Protein AF-A0A3B8PU84-F1 (afdb_monomer_lite)

Secondary structure (DSSP, 8-state):
---PPPPP-PPPP--PPPEEEEEEEEEETTS-EEEEEEGGGHHHHHHHHHHHHHHSSS-EEEEEEEEEE----------

pLDDT: mean 81.41, std 15.31, range [44.09, 96.19]

Radius of gyration: 24.07 Å; chains: 1; bounding box: 40×36×80 Å

Foldseek 3Di:
DDDDDDDDDPDDDPPDDFDKAKWKFKAKPVRDTDDIGHPVCVVVSVVVQVVVVVVDVIHIDIDIDIGTPPPPPPPPPDD

Structure (mmCIF, N/CA/C/O backbone):
data_AF-A0A3B8PU84-F1
#
_entry.id   AF-A0A3B8PU84-F1
#
loop_
_atom_site.group_PDB
_atom_site.id
_atom_site.type_symbol
_atom_site.label_atom_id
_atom_site.label_alt_id
_atom_site.label_comp_id
_atom_site.label_asym_id
_atom_site.label_entity_id
_atom_site.label_seq_id
_atom_site.pdbx_PDB_ins_code
_atom_site.Cartn_x
_atom_site.Cartn_y
_atom_site.Cartn_z
_atom_site.occupancy
_atom_site.B_iso_or_equiv
_atom_site.auth_seq_id
_atom_site.auth_comp_id
_atom_site.auth_asym_id
_atom_site.auth_atom_id
_atom_site.pdbx_PDB_model_num
ATOM 1 N N . LYS A 1 1 ? -24.045 -3.872 64.981 1.00 44.09 1 LYS A N 1
ATOM 2 C CA . LYS A 1 1 ? -24.493 -3.877 63.564 1.00 44.09 1 LYS A CA 1
ATOM 3 C C . LYS A 1 1 ? -23.425 -3.168 62.732 1.00 44.09 1 LYS A C 1
ATOM 5 O O . LYS A 1 1 ? -23.241 -1.979 62.938 1.00 44.09 1 LYS A O 1
ATOM 10 N N . LYS A 1 2 ? -22.655 -3.878 61.896 1.00 44.50 2 LYS A N 1
ATOM 11 C CA . LYS A 1 2 ? -21.633 -3.252 61.035 1.00 44.50 2 LYS A CA 1
ATOM 12 C C . LYS A 1 2 ? -22.313 -2.723 59.773 1.00 44.50 2 LYS A C 1
ATOM 14 O O . LYS A 1 2 ? -22.915 -3.493 59.032 1.00 44.50 2 LYS A O 1
ATOM 19 N N . THR A 1 3 ? -22.264 -1.412 59.576 1.00 55.56 3 THR A N 1
ATOM 20 C CA . THR A 1 3 ? -22.780 -0.727 58.392 1.00 55.56 3 THR A CA 1
ATOM 21 C C . THR A 1 3 ? -21.825 -0.970 57.226 1.00 55.56 3 THR A C 1
ATOM 23 O O . THR A 1 3 ? -20.660 -0.582 57.257 1.00 55.56 3 THR A O 1
ATOM 26 N N . ALA A 1 4 ? -22.302 -1.674 56.201 1.00 57.78 4 ALA A N 1
ATOM 27 C CA . ALA A 1 4 ? -21.539 -1.895 54.982 1.00 57.78 4 ALA A CA 1
ATOM 28 C C . ALA A 1 4 ? -21.459 -0.581 54.190 1.00 57.78 4 ALA A C 1
ATOM 30 O O . ALA A 1 4 ? -22.479 -0.046 53.751 1.00 57.78 4 ALA A O 1
ATOM 31 N N . ALA A 1 5 ? -20.247 -0.052 54.023 1.00 63.44 5 ALA A N 1
ATOM 32 C CA . ALA A 1 5 ? -20.002 1.131 53.210 1.00 63.44 5 ALA A CA 1
ATOM 33 C C . ALA A 1 5 ? -20.344 0.843 51.736 1.00 63.44 5 ALA A C 1
ATOM 35 O O . ALA A 1 5 ? -19.849 -0.121 51.145 1.00 63.44 5 ALA A O 1
ATOM 36 N N . LYS A 1 6 ? -21.199 1.681 51.136 1.00 67.12 6 LYS A N 1
ATOM 37 C CA . LYS A 1 6 ? -21.549 1.598 49.712 1.00 67.12 6 LYS A CA 1
ATOM 38 C C . LYS A 1 6 ? -20.317 1.927 48.866 1.00 67.12 6 LYS A C 1
ATOM 40 O O . LYS A 1 6 ? -19.777 3.027 48.950 1.00 67.12 6 LYS A O 1
ATOM 45 N N . LYS A 1 7 ? -19.889 0.968 48.041 1.00 62.94 7 LYS A N 1
ATOM 46 C CA . LYS A 1 7 ? -18.792 1.145 47.082 1.00 62.94 7 LYS A CA 1
ATOM 47 C C . LYS A 1 7 ? -19.195 2.190 46.043 1.00 62.94 7 LYS A C 1
ATOM 49 O O . LYS A 1 7 ? -20.184 2.016 45.332 1.00 62.94 7 LYS A O 1
ATOM 54 N N . THR A 1 8 ? -18.432 3.274 45.964 1.00 64.12 8 THR A N 1
ATOM 55 C CA . THR A 1 8 ? -18.601 4.295 44.933 1.00 64.12 8 THR A CA 1
ATOM 56 C C . THR A 1 8 ? -18.191 3.685 43.594 1.00 64.12 8 THR A C 1
ATOM 58 O O . THR A 1 8 ? -17.070 3.210 43.409 1.00 64.12 8 THR A O 1
ATOM 61 N N . THR A 1 9 ? -19.131 3.615 42.653 1.00 65.69 9 THR A N 1
ATOM 62 C CA . THR A 1 9 ? -18.826 3.133 41.304 1.00 65.69 9 THR A CA 1
ATOM 63 C C . THR A 1 9 ? -18.043 4.229 40.593 1.00 65.69 9 THR A C 1
ATOM 65 O O . THR A 1 9 ? -18.580 5.295 40.296 1.00 65.69 9 THR A O 1
ATOM 68 N N . ARG A 1 10 ? -16.750 3.988 40.354 1.00 64.94 10 ARG A N 1
ATOM 69 C CA . ARG A 1 10 ? -15.897 4.872 39.551 1.00 64.94 10 ARG A CA 1
ATOM 70 C C . ARG A 1 10 ? -16.502 4.977 38.148 1.00 64.94 10 ARG A C 1
ATOM 72 O O . ARG A 1 10 ? -16.600 3.967 37.453 1.00 64.94 10 ARG A O 1
ATOM 79 N N . LYS A 1 11 ? -16.893 6.185 37.724 1.00 64.50 11 LYS A N 1
ATOM 80 C CA . LYS A 1 11 ? -17.242 6.454 36.321 1.00 64.50 11 LYS A CA 1
ATOM 81 C C . LYS A 1 11 ? -16.026 6.102 35.458 1.00 64.50 11 LYS A C 1
ATOM 83 O O . LYS A 1 11 ? -14.956 6.685 35.635 1.00 64.50 11 LYS A O 1
ATOM 88 N N . LYS A 1 12 ? -16.176 5.123 34.562 1.00 63.56 12 LYS A N 1
ATOM 89 C CA . LYS A 1 12 ? -15.164 4.817 33.546 1.00 63.56 12 LYS A CA 1
ATOM 90 C C . LYS A 1 12 ? -15.078 6.023 32.611 1.00 63.56 12 LYS A C 1
ATOM 92 O O . LYS A 1 12 ? -16.094 6.424 32.053 1.00 63.56 12 LYS A O 1
ATOM 97 N N . LYS A 1 13 ? -13.885 6.608 32.470 1.00 61.22 13 LYS A N 1
ATOM 98 C CA . LYS A 1 13 ? -13.606 7.557 31.387 1.00 61.22 13 LYS A CA 1
ATOM 99 C C . LYS A 1 13 ? -13.822 6.805 30.078 1.00 61.22 13 LYS A C 1
ATOM 101 O O . LYS A 1 13 ? -13.215 5.758 29.869 1.00 61.22 13 LYS A O 1
ATOM 106 N N . SER A 1 14 ? -14.756 7.294 29.271 1.00 57.59 14 SER A N 1
ATOM 107 C CA . SER A 1 14 ? -15.007 6.765 27.939 1.00 57.59 14 SER A CA 1
ATOM 108 C C . SER A 1 14 ? -13.829 7.180 27.068 1.00 57.59 14 SER A C 1
ATOM 110 O O . SER A 1 14 ? -13.795 8.299 26.574 1.00 57.59 14 SER A O 1
ATOM 112 N N . THR A 1 15 ? -12.821 6.317 26.956 1.00 66.44 15 THR A N 1
ATOM 113 C CA . THR A 1 15 ? -11.864 6.402 25.852 1.00 66.44 15 THR A CA 1
ATOM 114 C C . THR A 1 15 ? -12.673 6.193 24.584 1.00 66.44 15 THR A C 1
ATOM 116 O O . THR A 1 15 ? -13.223 5.111 24.374 1.00 66.44 15 THR A O 1
ATOM 119 N N . GLU A 1 16 ? -12.816 7.246 23.787 1.00 71.56 16 GLU A N 1
ATOM 120 C CA . GLU A 1 16 ? -13.407 7.128 22.463 1.00 71.56 16 GLU A CA 1
ATOM 121 C C . GLU A 1 16 ? -12.630 6.079 21.653 1.00 71.56 16 GLU A C 1
ATOM 123 O O . GLU A 1 16 ? -11.404 5.9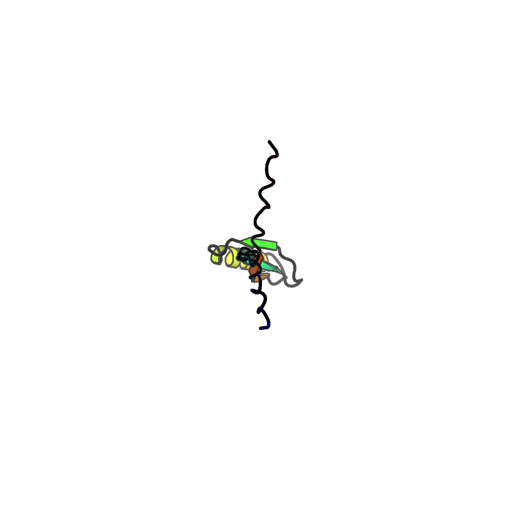78 21.785 1.00 71.56 16 GLU A O 1
ATOM 128 N N . PRO A 1 17 ? -13.313 5.241 20.857 1.00 74.44 17 PRO A N 1
ATOM 129 C CA . PRO A 1 17 ? -12.636 4.200 20.104 1.00 74.44 17 PRO A CA 1
ATOM 130 C C . PRO A 1 17 ? -11.711 4.832 19.058 1.00 74.44 17 PRO A C 1
ATOM 132 O O . PRO A 1 17 ? -12.167 5.596 18.205 1.00 74.44 17 PRO A O 1
ATOM 135 N N . ILE A 1 18 ? -10.423 4.474 19.100 1.00 77.38 18 ILE A N 1
ATOM 136 C CA . ILE A 1 18 ? -9.447 4.843 18.066 1.00 77.38 18 ILE A CA 1
ATOM 137 C C . ILE A 1 18 ? -9.964 4.312 16.726 1.00 77.38 18 ILE A C 1
ATOM 139 O O . ILE A 1 18 ? -10.155 3.103 16.550 1.00 77.38 18 ILE A O 1
ATOM 143 N N . ARG A 1 19 ? -10.222 5.221 15.782 1.00 85.56 19 ARG A N 1
ATOM 144 C CA . ARG A 1 19 ? -10.633 4.865 14.423 1.00 85.56 19 ARG A CA 1
ATOM 145 C C . ARG A 1 19 ? -9.390 4.685 13.564 1.00 85.56 19 ARG A C 1
ATOM 147 O O . ARG A 1 19 ? -8.428 5.434 13.674 1.00 85.56 19 ARG A O 1
ATOM 154 N N . TYR A 1 20 ? -9.427 3.696 12.684 1.00 88.06 20 TYR A N 1
ATOM 155 C CA . TYR A 1 20 ? -8.345 3.418 11.747 1.00 88.06 20 TYR A CA 1
ATOM 156 C C . TYR A 1 20 ? -8.848 3.610 10.321 1.00 88.06 20 TYR A C 1
ATOM 158 O O . TYR A 1 20 ? -9.973 3.214 10.009 1.00 88.06 20 TYR A O 1
ATOM 166 N N . ARG A 1 21 ? -8.003 4.158 9.448 1.00 90.00 21 ARG A N 1
ATOM 167 C CA . ARG A 1 21 ? -8.206 4.123 7.998 1.00 90.00 21 ARG A CA 1
ATOM 168 C C . ARG A 1 21 ? -7.247 3.129 7.366 1.00 90.00 21 ARG A C 1
ATOM 170 O O . ARG A 1 21 ? -6.117 2.960 7.817 1.00 90.00 21 ARG A O 1
ATOM 177 N N . LEU A 1 22 ? -7.709 2.472 6.311 1.00 93.50 22 LEU A N 1
ATOM 178 C CA . LEU A 1 22 ? -6.864 1.636 5.472 1.00 93.50 22 LEU A CA 1
ATOM 179 C C . LEU A 1 22 ? -6.515 2.428 4.214 1.00 93.50 22 LEU A C 1
ATOM 181 O O . LEU A 1 22 ? -7.378 3.089 3.642 1.00 93.50 22 LEU A O 1
ATOM 185 N N . ILE A 1 23 ? -5.263 2.375 3.791 1.00 94.75 23 ILE A N 1
ATOM 186 C CA . ILE A 1 23 ? -4.781 3.014 2.564 1.00 94.75 23 ILE A CA 1
ATOM 187 C C . ILE A 1 23 ? -3.889 2.029 1.806 1.00 94.75 23 ILE A C 1
ATOM 189 O O . ILE A 1 23 ? -3.410 1.051 2.379 1.00 94.75 23 ILE A O 1
ATOM 193 N N . TRP A 1 24 ? -3.655 2.275 0.523 1.00 95.50 24 TRP A N 1
ATOM 194 C CA . TRP A 1 24 ? -2.732 1.492 -0.296 1.00 95.50 24 TRP A CA 1
ATOM 195 C C . TRP A 1 24 ? -1.435 2.270 -0.501 1.00 95.50 24 TRP A C 1
ATOM 197 O O . TRP A 1 24 ? -1.441 3.329 -1.122 1.00 95.50 24 TRP A O 1
ATOM 207 N N . GLY A 1 25 ? -0.320 1.758 0.010 1.00 95.19 25 GLY A N 1
ATOM 208 C CA . GLY A 1 25 ? 1.013 2.302 -0.238 1.00 95.19 25 GLY A CA 1
ATOM 209 C C . GLY A 1 25 ? 1.728 1.542 -1.346 1.00 95.19 25 GLY A C 1
ATOM 210 O O . GLY A 1 25 ? 1.714 0.312 -1.356 1.00 95.19 25 GLY A O 1
ATOM 211 N N . VAL A 1 26 ? 2.372 2.260 -2.263 1.00 95.75 26 VAL A N 1
ATOM 212 C CA . VAL A 1 26 ? 3.293 1.689 -3.252 1.00 95.75 26 VAL A CA 1
ATOM 213 C C . VAL A 1 26 ? 4.706 1.743 -2.683 1.00 95.75 26 VAL A C 1
ATOM 215 O O . VAL A 1 26 ? 5.225 2.824 -2.397 1.00 95.75 26 VAL A O 1
ATOM 218 N N . TYR A 1 27 ? 5.329 0.580 -2.540 1.00 94.56 27 TYR A N 1
ATOM 219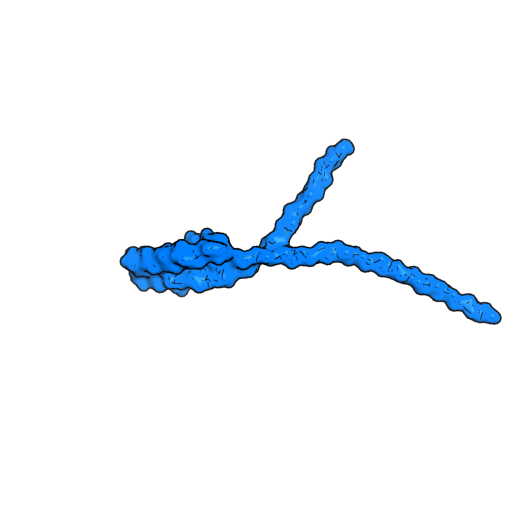 C CA . TYR A 1 27 ? 6.671 0.409 -1.997 1.00 94.56 27 TYR A CA 1
ATOM 220 C C . TYR A 1 27 ? 7.646 -0.045 -3.077 1.00 94.56 27 TYR A C 1
ATOM 222 O O . TYR A 1 27 ? 7.272 -0.715 -4.037 1.00 94.56 27 TYR A O 1
ATOM 230 N N . SER A 1 28 ? 8.914 0.312 -2.901 1.00 93.44 28 SER A N 1
ATOM 231 C CA . SER A 1 28 ? 10.034 -0.186 -3.704 1.00 93.44 28 SER A CA 1
ATOM 232 C C . SER A 1 28 ? 10.804 -1.284 -2.970 1.00 93.44 28 SER A C 1
ATOM 234 O O . SER A 1 28 ? 10.783 -1.342 -1.744 1.00 93.44 28 SER A O 1
ATOM 236 N N . SER A 1 29 ? 11.600 -2.080 -3.697 1.00 88.94 29 SER A N 1
ATOM 237 C CA . SER A 1 29 ? 12.478 -3.144 -3.149 1.00 88.94 29 SER A CA 1
ATOM 238 C C . SER A 1 29 ? 13.386 -2.735 -1.987 1.00 88.94 29 SER A C 1
ATOM 240 O O . SER A 1 29 ? 13.876 -3.612 -1.284 1.00 88.94 29 SER A O 1
ATOM 242 N N . GLY A 1 30 ? 13.613 -1.439 -1.767 1.00 88.62 30 GLY A N 1
ATOM 243 C CA . GLY A 1 30 ? 14.344 -0.923 -0.607 1.00 88.62 30 GLY A CA 1
ATOM 244 C C . GLY A 1 30 ? 13.460 -0.526 0.579 1.00 88.62 30 GLY A C 1
ATOM 245 O O . GLY A 1 30 ? 13.904 0.285 1.383 1.00 88.62 30 GLY A O 1
ATOM 246 N N . MET A 1 31 ? 12.212 -1.002 0.645 1.00 86.25 31 MET A N 1
ATOM 247 C CA . MET A 1 31 ? 11.201 -0.637 1.649 1.00 86.25 31 MET A CA 1
ATOM 248 C C . MET A 1 31 ? 10.864 0.865 1.699 1.00 86.25 31 MET A C 1
ATOM 250 O O . MET A 1 31 ? 10.324 1.357 2.686 1.00 86.25 31 MET A O 1
ATOM 254 N N . ARG A 1 32 ? 11.184 1.609 0.632 1.00 89.12 32 ARG A N 1
ATOM 255 C CA . ARG A 1 32 ? 10.829 3.028 0.512 1.00 89.12 32 ARG A CA 1
ATOM 256 C C . ARG A 1 32 ? 9.431 3.164 -0.053 1.00 89.12 32 ARG A C 1
ATOM 258 O O . ARG A 1 32 ? 9.129 2.544 -1.073 1.00 89.12 32 ARG A O 1
ATOM 265 N N . GLU A 1 33 ? 8.633 3.987 0.605 1.00 91.44 33 GLU A N 1
ATOM 266 C CA . GLU A 1 33 ? 7.297 4.362 0.172 1.00 91.44 33 GLU A CA 1
ATOM 267 C C . GLU A 1 33 ? 7.383 5.465 -0.892 1.00 91.44 33 GLU A C 1
ATOM 269 O O . GLU A 1 33 ? 8.033 6.485 -0.678 1.00 91.44 33 GLU A O 1
ATOM 274 N N . GLU A 1 34 ? 6.757 5.246 -2.047 1.00 90.19 34 GLU A N 1
ATOM 275 C CA . GLU A 1 34 ? 6.763 6.197 -3.168 1.00 90.19 34 GLU A CA 1
ATOM 276 C C . GLU A 1 34 ? 5.461 7.001 -3.241 1.00 90.19 34 GLU A C 1
ATOM 278 O O . GLU A 1 34 ? 5.459 8.177 -3.599 1.00 90.19 34 GLU A O 1
ATOM 283 N N . THR A 1 35 ? 4.313 6.371 -2.971 1.00 91.56 35 THR A N 1
ATOM 284 C CA . THR A 1 35 ? 2.9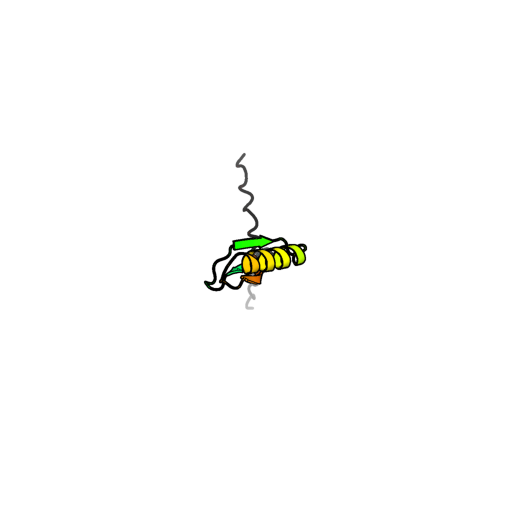96 7.024 -3.066 1.00 91.56 35 THR A CA 1
ATOM 285 C C . THR A 1 35 ? 1.963 6.297 -2.207 1.00 91.56 35 THR A C 1
ATOM 287 O O . THR A 1 35 ? 1.961 5.067 -2.153 1.00 91.56 35 THR A O 1
ATOM 290 N N . ARG A 1 36 ? 1.047 7.053 -1.589 1.00 93.69 36 ARG A N 1
ATOM 291 C CA . ARG A 1 36 ? -0.133 6.548 -0.870 1.00 93.69 36 ARG A CA 1
ATOM 292 C C . ARG A 1 36 ? -1.406 6.823 -1.664 1.00 93.69 36 ARG A C 1
ATOM 294 O O . ARG A 1 36 ? -1.547 7.880 -2.272 1.00 93.69 36 ARG A O 1
ATOM 301 N N . PHE A 1 37 ? -2.345 5.891 -1.607 1.00 94.31 37 PHE A N 1
ATOM 302 C CA . PHE A 1 37 ? -3.648 5.963 -2.255 1.00 94.31 37 PHE A CA 1
ATOM 303 C C . PHE A 1 37 ? -4.759 5.625 -1.261 1.00 94.31 37 PHE A C 1
ATOM 305 O O . PHE A 1 37 ? -4.584 4.786 -0.379 1.00 94.31 37 PHE A O 1
ATOM 312 N N . ASP A 1 38 ? -5.930 6.235 -1.438 1.00 94.19 38 ASP A N 1
ATOM 313 C CA . ASP A 1 38 ? -7.129 5.885 -0.672 1.00 94.19 38 ASP A CA 1
ATOM 314 C C . ASP A 1 38 ? -7.501 4.408 -0.849 1.00 94.19 38 ASP A C 1
ATOM 316 O O . ASP A 1 38 ? -7.247 3.815 -1.900 1.00 94.19 38 ASP A O 1
ATOM 320 N N . TYR A 1 39 ? -8.200 3.827 0.130 1.00 92.12 39 TYR A N 1
ATOM 321 C CA . TYR A 1 39 ? -8.624 2.423 0.078 1.00 92.12 39 TYR A CA 1
ATOM 322 C C . TYR A 1 39 ? -9.385 2.047 -1.208 1.00 92.12 39 TYR A C 1
ATOM 324 O O . TYR A 1 39 ? -9.202 0.956 -1.751 1.00 92.12 39 TYR A O 1
ATOM 332 N N . GLY A 1 40 ? -10.215 2.956 -1.730 1.00 94.12 40 GLY A N 1
ATOM 333 C CA . GLY A 1 40 ? -10.983 2.736 -2.961 1.00 94.12 40 GLY A CA 1
ATOM 334 C C . GLY A 1 40 ? -10.143 2.739 -4.246 1.00 94.12 40 GLY A C 1
ATOM 335 O O . GLY A 1 40 ? -10.620 2.294 -5.286 1.00 94.12 40 GLY A O 1
ATOM 336 N N . LYS A 1 41 ? -8.890 3.205 -4.188 1.00 94.88 41 LYS A N 1
ATOM 337 C CA . LYS A 1 41 ? -8.017 3.443 -5.350 1.00 94.88 41 LYS A CA 1
ATOM 338 C C . LYS A 1 41 ? -6.920 2.389 -5.506 1.00 94.88 41 LYS A C 1
ATOM 340 O O . LYS A 1 41 ? -5.828 2.678 -5.987 1.00 94.88 41 LYS A O 1
ATOM 345 N N . ARG A 1 42 ? -7.210 1.135 -5.142 1.00 93.69 42 ARG A N 1
ATOM 346 C CA . ARG A 1 42 ? -6.250 0.025 -5.288 1.00 93.69 42 ARG A CA 1
ATOM 347 C C . ARG A 1 42 ? -5.718 -0.111 -6.719 1.00 93.69 42 ARG A C 1
ATOM 349 O O . ARG A 1 42 ? -4.517 -0.219 -6.915 1.00 93.69 42 ARG A O 1
ATOM 356 N N . LYS A 1 43 ? -6.608 -0.029 -7.714 1.00 95.69 43 LYS A N 1
ATOM 357 C CA . LYS A 1 43 ? -6.242 -0.145 -9.137 1.00 95.69 43 LYS A CA 1
ATOM 358 C C . LYS A 1 43 ? -5.247 0.928 -9.580 1.00 95.69 43 LYS A C 1
ATOM 360 O O . LYS A 1 43 ? -4.419 0.666 -10.446 1.00 95.69 43 LYS A O 1
ATOM 365 N N . ASP A 1 44 ? -5.331 2.129 -9.012 1.00 95.69 44 ASP A N 1
ATOM 366 C CA . ASP A 1 44 ? -4.406 3.215 -9.337 1.00 95.69 44 ASP A CA 1
ATOM 367 C C . ASP A 1 44 ? -3.040 2.991 -8.678 1.00 95.69 44 ASP A C 1
ATOM 369 O O . ASP A 1 44 ? -2.012 3.253 -9.304 1.00 95.69 44 ASP A O 1
ATOM 373 N N . ALA A 1 45 ? -3.020 2.423 -7.466 1.00 95.81 45 ALA A N 1
ATOM 374 C CA . ALA A 1 45 ? -1.790 1.986 -6.809 1.00 95.81 45 ALA A CA 1
ATOM 375 C C . ALA A 1 45 ? -1.079 0.880 -7.608 1.00 95.81 45 ALA A C 1
ATOM 377 O O . ALA A 1 45 ? 0.130 0.971 -7.828 1.00 95.81 45 ALA A O 1
ATOM 378 N N . ASP A 1 46 ? -1.827 -0.112 -8.106 1.00 95.06 46 ASP A N 1
ATOM 379 C CA . ASP A 1 46 ? -1.285 -1.203 -8.927 1.00 95.06 46 ASP A CA 1
ATOM 380 C C . ASP A 1 46 ? -0.685 -0.660 -10.236 1.00 95.06 46 ASP A C 1
ATOM 382 O O . ASP A 1 46 ? 0.485 -0.903 -10.535 1.00 95.06 46 ASP A O 1
ATOM 386 N N . LYS A 1 47 ? -1.425 0.193 -10.963 1.00 96.19 47 LYS A N 1
ATOM 387 C CA . LYS A 1 47 ? -0.918 0.866 -12.175 1.00 96.19 47 LYS A CA 1
ATOM 388 C C . LYS A 1 47 ? 0.351 1.672 -11.907 1.00 96.19 47 LYS A C 1
ATOM 390 O O . LYS A 1 47 ? 1.260 1.693 -12.736 1.00 96.19 47 LYS A O 1
ATOM 395 N N . LYS A 1 48 ? 0.424 2.362 -10.764 1.00 94.31 48 LYS A N 1
ATOM 396 C CA . LYS A 1 48 ? 1.607 3.142 -10.389 1.00 94.31 48 LYS A CA 1
ATOM 397 C C . LYS A 1 48 ? 2.807 2.233 -10.126 1.00 94.31 48 LYS A C 1
ATOM 399 O O . LYS A 1 48 ? 3.900 2.542 -10.598 1.00 94.31 48 LYS A O 1
ATOM 404 N N . ALA A 1 49 ? 2.607 1.117 -9.426 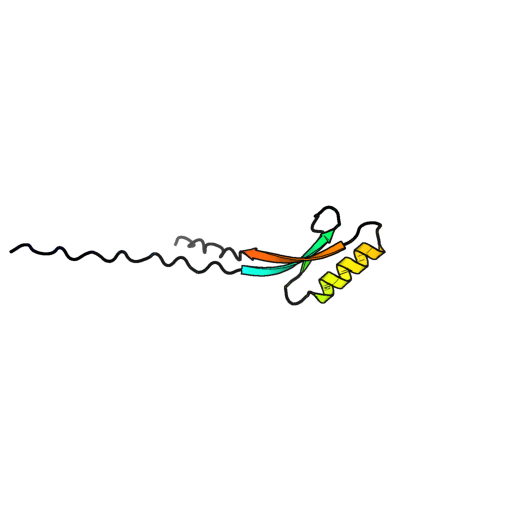1.00 94.50 49 ALA A N 1
ATOM 405 C CA . ALA A 1 49 ? 3.649 0.122 -9.186 1.00 94.50 49 ALA A CA 1
ATOM 406 C C . ALA A 1 49 ? 4.169 -0.487 -10.502 1.00 94.50 49 ALA A C 1
ATOM 408 O O . ALA A 1 49 ? 5.382 -0.561 -10.709 1.00 94.50 49 ALA A O 1
ATOM 409 N N . GLU A 1 50 ? 3.276 -0.839 -11.429 1.00 94.25 50 GLU A N 1
ATOM 410 C CA . GLU A 1 50 ? 3.634 -1.334 -12.765 1.00 94.25 50 GLU A CA 1
ATOM 411 C C . GLU A 1 50 ? 4.407 -0.286 -13.575 1.00 94.25 50 GLU A C 1
ATOM 413 O O . GLU A 1 50 ? 5.467 -0.587 -14.123 1.00 94.25 50 GLU A O 1
ATOM 418 N N . GLN A 1 51 ? 3.939 0.967 -13.596 1.00 94.00 51 GLN A N 1
ATOM 419 C CA . GLN A 1 51 ? 4.603 2.062 -14.309 1.00 94.00 51 GLN A CA 1
ATOM 420 C C . GLN A 1 51 ? 6.020 2.320 -13.776 1.00 94.00 51 GLN A C 1
ATOM 422 O O . GLN A 1 51 ? 6.949 2.562 -14.550 1.00 94.00 51 GLN A O 1
ATOM 427 N N . LEU A 1 52 ? 6.199 2.280 -12.453 1.00 92.44 52 LEU A N 1
ATOM 428 C CA . LEU A 1 52 ? 7.504 2.454 -11.818 1.00 92.44 52 LEU A CA 1
ATOM 429 C C . LEU A 1 52 ? 8.432 1.269 -12.105 1.00 92.44 52 LEU A C 1
ATOM 431 O O . LEU A 1 52 ? 9.612 1.477 -12.395 1.00 92.44 52 LEU A O 1
ATOM 435 N N . THR A 1 53 ? 7.888 0.051 -12.096 1.00 91.81 53 THR A N 1
ATOM 436 C CA . THR A 1 53 ? 8.629 -1.168 -12.441 1.00 91.81 53 THR A CA 1
ATOM 437 C C . THR A 1 53 ? 9.072 -1.141 -13.903 1.00 91.81 53 THR A C 1
ATOM 439 O O . THR A 1 53 ? 10.224 -1.437 -14.191 1.00 91.81 53 THR A O 1
ATOM 442 N N . ALA A 1 54 ? 8.218 -0.691 -14.825 1.00 92.81 54 ALA A N 1
ATOM 443 C CA . ALA A 1 54 ? 8.560 -0.562 -16.242 1.00 92.81 54 ALA A CA 1
ATOM 444 C C . ALA A 1 54 ? 9.646 0.496 -16.510 1.00 92.81 54 ALA A C 1
ATOM 446 O O . ALA A 1 54 ? 10.416 0.375 -17.461 1.00 92.81 54 ALA A O 1
ATOM 447 N N . ARG A 1 55 ? 9.727 1.543 -15.678 1.00 89.25 55 ARG A N 1
ATOM 448 C CA . ARG A 1 55 ? 10.702 2.634 -15.834 1.00 89.25 55 ARG A CA 1
ATOM 449 C C . ARG A 1 55 ? 12.087 2.296 -15.270 1.00 89.25 55 ARG A C 1
ATOM 451 O O . ARG A 1 55 ? 13.052 2.994 -15.580 1.00 89.25 55 ARG A O 1
ATOM 458 N N . GLY A 1 56 ? 12.204 1.283 -14.414 1.00 84.69 56 GLY A N 1
ATOM 459 C CA . GLY A 1 56 ? 13.415 1.040 -13.637 1.00 84.69 56 GLY A CA 1
ATOM 460 C C . GLY A 1 56 ? 13.804 -0.427 -13.519 1.00 84.69 56 GLY A C 1
ATOM 461 O O . GLY A 1 56 ? 13.137 -1.330 -13.994 1.00 84.69 56 GLY A O 1
ATOM 462 N N . LYS A 1 57 ? 14.924 -0.667 -12.833 1.00 85.88 57 LYS A N 1
ATOM 463 C CA . LYS A 1 57 ? 15.402 -2.021 -12.503 1.00 85.88 57 LYS A CA 1
ATOM 464 C C . LYS A 1 57 ? 14.858 -2.540 -11.166 1.00 85.88 57 LYS A C 1
ATOM 466 O O . LYS A 1 57 ? 15.128 -3.673 -10.786 1.00 85.88 57 LYS A O 1
ATOM 471 N N . LYS A 1 58 ? 14.173 -1.674 -10.411 1.00 88.50 58 LYS A N 1
ATOM 472 C CA . LYS A 1 58 ? 13.641 -1.969 -9.078 1.00 88.50 58 LYS A CA 1
ATOM 473 C C . LYS A 1 58 ? 12.223 -2.505 -9.208 1.00 88.50 58 LYS A C 1
ATOM 475 O O . LYS A 1 58 ? 11.447 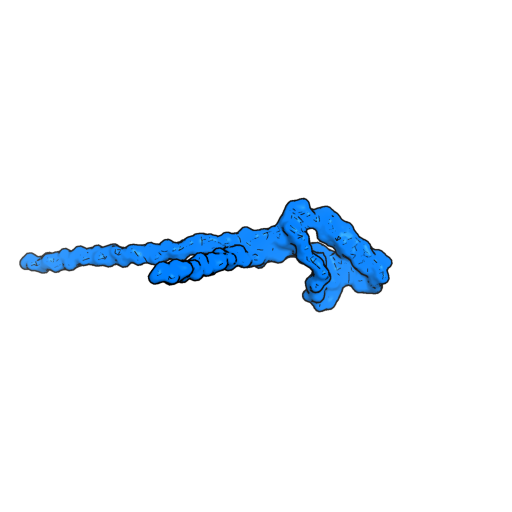-2.000 -10.010 1.00 88.50 58 LYS A O 1
ATOM 480 N N . LEU A 1 59 ? 11.903 -3.484 -8.373 1.00 91.94 59 LEU A N 1
ATOM 481 C CA . LEU A 1 59 ? 10.547 -3.991 -8.223 1.00 91.94 59 LEU A CA 1
ATOM 482 C C . LEU A 1 59 ? 9.757 -3.070 -7.295 1.00 91.94 59 LEU A C 1
ATOM 484 O O . LEU A 1 59 ? 10.285 -2.624 -6.266 1.00 91.94 59 LEU A O 1
ATOM 488 N N . PHE A 1 60 ? 8.507 -2.816 -7.666 1.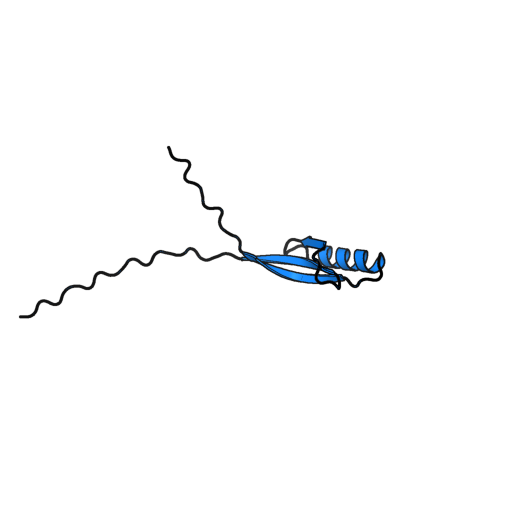00 94.50 60 PHE A N 1
ATOM 489 C CA . PHE A 1 60 ? 7.542 -2.089 -6.855 1.00 94.50 60 PHE A CA 1
ATOM 490 C C . PHE A 1 60 ? 6.332 -2.980 -6.578 1.00 94.50 60 PHE A C 1
ATOM 492 O O . PHE A 1 60 ? 5.941 -3.782 -7.423 1.00 94.50 60 PHE A O 1
ATOM 499 N N . TRP A 1 61 ? 5.739 -2.847 -5.395 1.00 94.06 61 TRP A N 1
ATOM 500 C CA . TRP A 1 61 ? 4.527 -3.573 -5.009 1.00 94.06 61 TRP A CA 1
ATOM 501 C C . TRP A 1 61 ? 3.609 -2.691 -4.170 1.00 94.06 61 TRP A C 1
ATOM 503 O O . TRP A 1 61 ? 4.014 -1.643 -3.670 1.00 94.06 61 TRP A O 1
ATOM 513 N N . VAL A 1 62 ? 2.365 -3.135 -4.001 1.00 95.75 62 VAL A N 1
ATOM 514 C CA . VAL A 1 62 ? 1.345 -2.437 -3.214 1.00 95.75 62 VAL A CA 1
ATOM 515 C C . VAL A 1 62 ? 1.149 -3.138 -1.869 1.00 95.75 62 VAL A C 1
ATOM 517 O O . VAL A 1 62 ? 1.039 -4.363 -1.820 1.00 95.75 62 VAL A O 1
ATOM 520 N N . GLN A 1 63 ? 1.068 -2.376 -0.774 1.00 94.31 63 GLN A N 1
ATOM 521 C CA . GLN A 1 63 ? 0.700 -2.883 0.553 1.00 94.31 63 GLN A CA 1
ATOM 522 C C . GLN A 1 63 ? -0.449 -2.093 1.178 1.00 94.31 63 GLN A C 1
ATOM 524 O O . GLN A 1 63 ? -0.503 -0.871 1.035 1.00 94.31 63 GLN A O 1
ATOM 529 N N . PRO A 1 64 ? -1.348 -2.765 1.916 1.00 94.44 64 PRO A N 1
ATOM 530 C CA . PRO A 1 64 ? -2.313 -2.083 2.759 1.00 94.44 64 PRO A CA 1
ATOM 531 C C . PRO A 1 64 ? -1.609 -1.522 4.002 1.00 94.44 64 PRO A C 1
ATOM 533 O O . PRO A 1 64 ? -0.975 -2.266 4.749 1.00 94.44 64 PRO A O 1
ATOM 536 N N . ILE A 1 65 ? -1.746 -0.221 4.243 1.00 92.31 65 ILE A N 1
ATOM 537 C CA . ILE A 1 65 ? -1.251 0.456 5.445 1.00 92.31 65 ILE A CA 1
ATOM 538 C C . ILE A 1 65 ? -2.457 0.815 6.306 1.00 92.31 65 ILE A C 1
ATOM 540 O O . ILE A 1 65 ? -3.422 1.418 5.830 1.00 92.31 65 ILE A O 1
ATOM 544 N N . LYS A 1 66 ? -2.403 0.430 7.580 1.00 92.44 66 LYS A N 1
ATOM 545 C CA . LYS A 1 66 ? -3.410 0.775 8.582 1.00 92.44 66 LYS A CA 1
ATOM 546 C C . LYS A 1 66 ? -2.935 2.018 9.326 1.00 92.44 66 LYS A C 1
ATOM 548 O O . LYS A 1 66 ? -2.015 1.929 10.130 1.00 92.44 66 LYS A O 1
ATOM 553 N N . GLU A 1 67 ? -3.545 3.160 9.039 1.00 86.56 67 GLU A N 1
ATOM 554 C CA . GLU A 1 67 ? -3.234 4.423 9.705 1.00 86.56 67 GLU A CA 1
ATOM 555 C C . GLU A 1 67 ? -4.261 4.724 10.797 1.00 86.56 67 GLU A C 1
ATOM 557 O O . GLU A 1 67 ? -5.461 4.487 10.634 1.00 86.56 67 GLU A O 1
ATOM 562 N N . GLU A 1 68 ? -3.783 5.257 11.916 1.00 86.00 68 GLU A N 1
ATOM 563 C CA . GLU A 1 68 ? -4.629 5.785 12.982 1.00 86.00 68 GLU A CA 1
ATOM 564 C C . GLU A 1 68 ? -5.209 7.128 12.547 1.00 86.00 68 GLU A C 1
ATOM 566 O O . GLU A 1 68 ? -4.479 8.044 12.169 1.00 86.00 68 GLU A O 1
ATOM 571 N N . ILE A 1 69 ? -6.534 7.248 12.593 1.00 80.06 69 ILE A N 1
ATOM 572 C CA . ILE A 1 69 ? -7.197 8.543 12.506 1.00 80.06 69 ILE A CA 1
ATOM 573 C C . ILE A 1 69 ? -7.090 9.118 13.913 1.00 80.06 69 ILE A C 1
ATOM 575 O O . ILE A 1 69 ? -7.929 8.826 14.767 1.00 80.06 69 ILE A O 1
ATOM 579 N N . ILE A 1 70 ? -6.013 9.861 14.173 1.00 74.06 70 ILE A N 1
ATOM 580 C CA . ILE A 1 70 ? -5.898 10.648 15.399 1.00 74.06 70 ILE A CA 1
ATOM 581 C C . ILE A 1 70 ? -7.015 11.692 15.305 1.00 74.06 70 ILE A C 1
ATOM 583 O O . ILE A 1 70 ? -6.981 12.496 14.370 1.00 74.06 70 ILE A O 1
ATOM 587 N N . PRO A 1 71 ? -8.038 11.654 16.178 1.00 65.44 71 PRO A N 1
ATOM 588 C CA . PRO A 1 71 ? -8.979 12.755 16.247 1.00 65.44 71 PRO A CA 1
ATOM 589 C C . PRO A 1 71 ? -8.151 13.981 16.620 1.00 65.44 71 PRO A C 1
ATOM 591 O O . PRO A 1 71 ? -7.479 13.983 17.653 1.00 65.44 71 PRO A O 1
ATOM 594 N N . GLU A 1 72 ? -8.109 14.965 15.726 1.00 62.00 72 GLU A N 1
ATOM 595 C CA . GLU A 1 72 ? -7.551 16.275 16.031 1.00 62.00 72 GLU A CA 1
ATOM 596 C C . GLU A 1 72 ? -8.199 16.715 17.348 1.00 62.00 72 GLU A C 1
ATOM 598 O O . GLU A 1 72 ? -9.431 16.683 17.436 1.00 62.00 72 GLU A O 1
ATOM 603 N N . PRO A 1 73 ? -7.422 16.977 18.417 1.00 62.53 73 PRO A N 1
ATOM 604 C CA . PRO A 1 73 ? -8.026 17.483 19.629 1.00 62.53 73 PRO A CA 1
ATOM 605 C C . PRO A 1 73 ? -8.657 18.810 19.230 1.00 62.53 73 PRO A C 1
ATOM 607 O O . PRO A 1 73 ? -7.932 19.723 18.841 1.00 62.53 73 PRO A O 1
ATOM 610 N N . GLU A 1 74 ? -9.989 18.884 19.259 1.00 61.78 74 GLU A N 1
ATOM 611 C CA . GLU A 1 74 ? -10.708 20.150 19.240 1.00 61.78 74 GLU A CA 1
ATOM 612 C C . GLU A 1 74 ? -10.075 20.981 20.352 1.00 61.78 74 GLU A C 1
ATOM 614 O O . GLU A 1 74 ? -10.288 20.719 21.536 1.00 61.78 74 GLU A O 1
ATOM 619 N N . VAL A 1 75 ? -9.170 21.883 19.971 1.00 62.62 75 VAL A N 1
ATOM 620 C CA . VAL A 1 75 ? -8.631 22.890 20.869 1.00 62.62 75 VAL A CA 1
ATOM 621 C C . VAL A 1 75 ? -9.868 23.694 21.234 1.00 62.62 75 VAL A C 1
ATOM 623 O O . VAL A 1 75 ? -10.450 24.286 20.323 1.00 62.62 75 VAL A O 1
ATOM 626 N N . PRO A 1 76 ? -10.354 23.650 22.489 1.00 61.19 76 PRO A N 1
ATOM 627 C CA . PRO A 1 76 ? -11.390 24.580 22.881 1.00 61.19 76 PRO A CA 1
ATOM 628 C C . PRO A 1 76 ? -10.801 25.964 22.623 1.00 61.19 76 PRO A C 1
ATOM 630 O O . PRO A 1 76 ? -9.774 26.326 23.193 1.00 61.19 76 PRO A O 1
ATOM 633 N N . GLU A 1 77 ? -11.380 26.668 21.657 1.00 57.53 77 GLU A N 1
ATOM 634 C CA . GLU A 1 77 ? -11.148 28.083 21.436 1.00 57.53 77 GLU A CA 1
ATOM 635 C C . GLU A 1 77 ? -11.652 28.752 22.720 1.00 57.53 77 GLU A C 1
ATOM 637 O O . GLU A 1 77 ? -12.858 28.896 22.912 1.00 57.53 77 GLU A O 1
ATOM 642 N N . ASP A 1 78 ? -10.735 28.952 23.677 1.00 56.91 78 ASP A N 1
ATOM 643 C CA . ASP A 1 78 ? -11.001 29.590 24.964 1.00 56.91 78 ASP A CA 1
ATOM 644 C C . ASP A 1 78 ? -11.691 30.942 24.699 1.00 56.91 78 ASP A C 1
ATOM 646 O O . ASP A 1 78 ? -11.132 31.815 24.030 1.00 56.91 78 ASP A O 1
ATOM 650 N N . GLU A 1 79 ? -12.928 31.046 25.194 1.00 47.81 79 GLU A N 1
ATOM 651 C CA . GLU A 1 79 ? -13.802 32.229 25.216 1.00 47.81 79 GLU A CA 1
ATOM 652 C C . GLU A 1 79 ? -13.286 33.308 26.184 1.00 47.81 79 GLU A C 1
ATOM 654 O O . GLU A 1 79 ? -12.849 32.952 27.307 1.00 47.81 79 GLU A O 1
#

Sequence (79 aa):
KKTAAKKTTRKKKSTEPIRYRLIWGVYSSGMREETRFDYGKRKDADKKAEQLTARGKKLFWVQPIKEEIIPEPEVPEDE